Protein AF-A0A915IG94-F1 (afdb_monomer_lite)

InterPro domains:
  IPR007632 Anoctamin [PTHR12308] (3-99)
  IPR049452 Anoctamin, transmembrane domain [PF04547] (61-97)

Structure (mmCIF, N/CA/C/O backbone):
data_AF-A0A915IG94-F1
#
_entry.id   AF-A0A915IG94-F1
#
loop_
_atom_site.group_PDB
_atom_site.id
_atom_site.type_symbol
_atom_site.label_atom_id
_atom_site.label_alt_id
_atom_site.label_comp_id
_atom_site.label_asym_id
_atom_site.label_entity_id
_atom_site.label_seq_id
_atom_site.pdbx_PDB_ins_code
_atom_site.Cartn_x
_atom_site.Cartn_y
_atom_site.Cartn_z
_atom_site.occupancy
_atom_site.B_iso_or_equiv
_atom_site.auth_seq_id
_atom_site.auth_comp_id
_atom_site.auth_asym_id
_atom_site.auth_atom_id
_atom_site.pdbx_PDB_model_num
ATOM 1 N N . MET A 1 1 ? -22.215 29.372 16.439 1.00 58.44 1 MET A N 1
ATOM 2 C CA . MET A 1 1 ? -22.357 28.068 17.123 1.00 58.44 1 MET A CA 1
ATOM 3 C C . MET A 1 1 ? -21.057 27.299 16.957 1.00 58.44 1 MET A C 1
ATOM 5 O O . MET A 1 1 ? -20.611 27.120 15.832 1.00 58.44 1 MET A O 1
ATOM 9 N N . TYR A 1 2 ? -20.399 26.9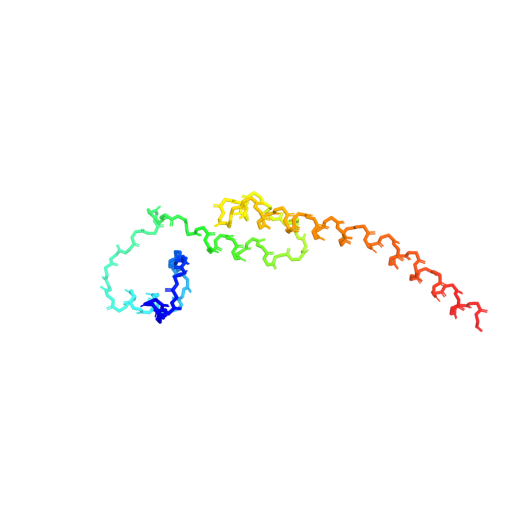64 18.063 1.00 67.19 2 TYR A N 1
ATOM 10 C CA . TYR A 1 2 ? -19.075 26.335 18.101 1.00 67.19 2 TYR A CA 1
ATOM 11 C C . TYR A 1 2 ? -19.182 24.805 18.017 1.00 67.19 2 TYR A C 1
ATOM 13 O O . TYR A 1 2 ? -20.155 24.216 18.483 1.00 67.19 2 TYR A O 1
ATOM 21 N N . LYS A 1 3 ? -18.175 24.162 17.412 1.00 75.75 3 LYS A N 1
ATOM 22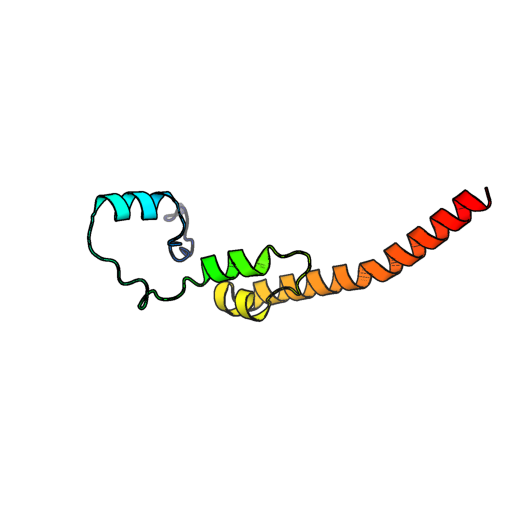 C CA . LYS A 1 3 ? -18.077 22.699 17.303 1.00 75.75 3 LYS A CA 1
ATOM 23 C C . LYS A 1 3 ? -17.955 22.081 18.705 1.00 75.75 3 LYS A C 1
ATOM 25 O O . LYS A 1 3 ? -16.950 22.281 19.376 1.00 75.75 3 LYS A O 1
ATOM 30 N N . VAL A 1 4 ? -18.984 21.342 19.128 1.00 87.88 4 VAL A N 1
ATOM 31 C CA . VAL A 1 4 ? -19.062 20.645 20.431 1.00 87.88 4 VAL A CA 1
ATOM 32 C C . VAL A 1 4 ? -18.107 19.443 20.498 1.00 87.88 4 VAL A C 1
ATOM 34 O O . VAL A 1 4 ? -17.646 19.075 21.573 1.00 87.88 4 VAL A O 1
ATOM 37 N N . TYR A 1 5 ? -17.746 18.872 19.347 1.00 87.25 5 TYR A N 1
ATOM 38 C CA . TYR A 1 5 ? -16.827 17.741 19.246 1.00 87.25 5 TYR A CA 1
ATOM 39 C C . TYR A 1 5 ? -15.533 18.159 18.557 1.00 87.25 5 TYR A C 1
ATOM 41 O O . TYR A 1 5 ? -15.568 18.857 17.541 1.00 87.25 5 TYR A O 1
ATOM 49 N N . LYS A 1 6 ? -14.400 17.715 19.117 1.00 89.00 6 LYS A N 1
ATOM 50 C CA . LYS A 1 6 ? -13.093 17.862 18.472 1.00 89.00 6 LYS A CA 1
ATOM 51 C C . LYS A 1 6 ? -12.918 16.842 17.354 1.00 89.00 6 LYS A C 1
ATOM 53 O O . LYS A 1 6 ? -12.632 17.268 16.250 1.00 89.00 6 LYS A O 1
ATOM 58 N N . ASP A 1 7 ? -13.184 15.559 17.622 1.00 87.88 7 ASP A N 1
ATOM 59 C CA . ASP A 1 7 ? -13.011 14.465 16.661 1.00 87.88 7 ASP A CA 1
ATOM 60 C C . ASP A 1 7 ? -13.911 13.258 16.975 1.00 87.88 7 ASP A C 1
ATOM 62 O O . ASP A 1 7 ? -14.317 13.052 18.122 1.00 87.88 7 ASP A O 1
ATOM 66 N N . ALA A 1 8 ? -14.167 12.430 15.960 1.00 87.62 8 ALA A N 1
ATOM 67 C CA . ALA A 1 8 ? -14.804 11.123 16.085 1.00 87.62 8 ALA A CA 1
ATOM 68 C C . ALA A 1 8 ? -14.144 10.148 15.098 1.00 87.62 8 ALA A C 1
ATOM 70 O O . ALA A 1 8 ? -14.399 10.199 13.897 1.00 87.62 8 ALA A O 1
ATOM 71 N N . PHE A 1 9 ? -13.278 9.270 15.606 1.00 89.25 9 PHE A N 1
ATOM 72 C CA . PHE A 1 9 ? -12.596 8.257 14.801 1.00 89.25 9 PHE A CA 1
ATOM 73 C C . PHE A 1 9 ? -12.975 6.854 15.257 1.00 89.25 9 PHE A C 1
ATOM 75 O O . PHE A 1 9 ? -13.154 6.589 16.447 1.00 89.25 9 PHE A O 1
ATOM 82 N N . ILE A 1 10 ? -13.047 5.941 14.295 1.00 86.19 10 ILE A N 1
ATOM 83 C CA . ILE A 1 10 ? -13.255 4.521 14.557 1.00 86.19 10 ILE A CA 1
ATOM 84 C C . ILE A 1 10 ? -11.943 3.952 15.104 1.00 86.19 10 ILE A C 1
ATOM 86 O O . ILE A 1 10 ? -10.888 4.061 14.477 1.00 86.19 10 ILE A O 1
ATOM 90 N N . LEU A 1 11 ? -11.998 3.354 16.293 1.00 85.62 11 LEU A N 1
ATOM 91 C CA . LEU A 1 11 ? -10.832 2.734 16.912 1.00 85.62 11 LEU A CA 1
ATOM 92 C C . LEU A 1 11 ? -10.603 1.347 16.311 1.00 85.62 11 LEU A C 1
ATOM 94 O O . LEU A 1 11 ? -11.464 0.474 16.379 1.00 85.62 11 LEU A O 1
ATOM 98 N N . HIS A 1 12 ? -9.412 1.128 15.762 1.00 82.56 12 HIS A N 1
ATOM 99 C CA . HIS A 1 12 ? -8.987 -0.204 15.345 1.00 82.56 12 HIS A CA 1
ATOM 100 C C . HIS A 1 12 ? -8.836 -1.151 16.543 1.00 82.56 12 HIS A C 1
ATOM 102 O O . HIS A 1 12 ? -8.468 -0.735 17.645 1.00 82.56 12 HIS A O 1
ATOM 108 N N . GLU A 1 13 ? -9.024 -2.450 16.300 1.00 78.56 13 GLU A N 1
ATOM 109 C CA . GLU A 1 13 ? -8.711 -3.478 17.293 1.00 78.56 13 GLU A CA 1
ATOM 110 C C . GLU A 1 13 ? -7.242 -3.399 17.738 1.00 78.56 13 GLU A C 1
ATOM 112 O O . GLU A 1 13 ? -6.323 -3.165 16.938 1.00 78.56 13 GLU A O 1
ATOM 117 N N . LYS A 1 14 ? -7.019 -3.608 19.040 1.00 68.81 14 LYS A N 1
ATOM 118 C CA . LYS A 1 14 ? -5.676 -3.648 19.630 1.00 68.81 14 LYS A CA 1
ATOM 119 C C . LYS A 1 14 ? -4.911 -4.860 19.092 1.00 68.81 14 LYS A C 1
ATOM 121 O O . LYS A 1 14 ? -5.420 -5.975 19.132 1.00 68.81 14 LYS A O 1
ATOM 126 N N . SER A 1 15 ? -3.672 -4.659 18.643 1.00 63.91 15 SER A N 1
ATOM 127 C CA . SER A 1 15 ? -2.811 -5.750 18.178 1.00 63.91 15 SER A CA 1
ATOM 128 C C . SER A 1 15 ? -2.048 -6.393 19.345 1.00 63.91 15 SER A C 1
ATOM 130 O O . SER A 1 15 ? -1.414 -5.703 20.150 1.00 63.91 15 SER A O 1
ATOM 132 N N . LYS A 1 16 ? -2.059 -7.730 19.449 1.00 59.53 16 LYS A N 1
ATOM 133 C CA . LYS A 1 16 ? -1.334 -8.453 20.517 1.00 59.53 16 LYS A CA 1
ATOM 134 C C . LYS A 1 16 ? 0.196 -8.415 20.362 1.00 59.53 16 LYS A C 1
ATOM 136 O O . LYS A 1 16 ? 0.906 -8.739 21.310 1.00 59.53 16 LYS A O 1
ATOM 141 N N . LEU A 1 17 ? 0.712 -8.008 19.197 1.00 56.78 17 LEU A N 1
ATOM 142 C CA . LEU A 1 17 ? 2.149 -7.986 18.872 1.00 56.78 17 LEU A CA 1
ATOM 143 C C . LEU A 1 17 ? 2.862 -6.690 19.279 1.00 56.78 17 LEU A C 1
ATOM 145 O O . LEU A 1 17 ? 4.079 -6.589 19.120 1.00 56.78 17 LEU A O 1
ATOM 149 N N . CYS A 1 18 ? 2.154 -5.699 19.832 1.00 56.72 18 CYS A N 1
ATOM 150 C CA . CYS A 1 18 ? 2.841 -4.585 20.476 1.00 56.72 18 CYS A CA 1
ATOM 151 C C . CYS A 1 18 ? 3.693 -5.143 21.628 1.00 56.72 18 CYS A C 1
ATOM 153 O O . CYS A 1 18 ? 3.159 -5.653 22.614 1.00 56.72 18 CYS A O 1
ATOM 155 N N . LYS A 1 19 ? 5.026 -5.009 21.520 1.00 56.59 19 LYS A N 1
ATOM 156 C CA . LYS A 1 19 ? 6.026 -5.384 22.548 1.00 56.59 19 LYS A CA 1
ATOM 157 C C . LYS A 1 19 ? 5.618 -4.943 23.963 1.00 56.59 19 LYS A C 1
ATOM 159 O O . LYS A 1 19 ? 5.889 -5.641 24.934 1.00 56.59 19 LYS A O 1
ATOM 164 N N . PHE A 1 20 ? 4.897 -3.827 24.050 1.00 63.00 20 PHE A N 1
ATOM 165 C CA . PHE A 1 20 ? 4.263 -3.293 25.250 1.00 63.00 20 PHE A CA 1
ATOM 166 C C . PHE A 1 20 ? 3.285 -4.269 25.940 1.00 63.00 20 PHE A C 1
ATOM 168 O O . PHE A 1 20 ? 3.425 -4.519 27.134 1.00 63.00 20 PHE A O 1
ATOM 175 N N . PHE A 1 21 ? 2.344 -4.883 25.211 1.00 60.81 21 PHE A N 1
ATOM 176 C CA . PHE A 1 21 ? 1.359 -5.822 25.771 1.00 60.81 21 PHE A CA 1
ATOM 177 C C . PHE A 1 21 ? 1.990 -7.153 26.177 1.00 60.81 21 PHE A C 1
ATOM 179 O O . PHE A 1 21 ? 1.634 -7.709 27.213 1.00 60.81 21 PHE A O 1
ATOM 186 N N . ILE A 1 22 ? 2.957 -7.645 25.398 1.00 62.47 22 ILE A N 1
ATOM 187 C CA . ILE A 1 22 ? 3.722 -8.848 25.749 1.00 62.47 22 ILE A CA 1
ATOM 188 C C . ILE A 1 22 ? 4.504 -8.612 27.045 1.00 62.47 22 ILE A C 1
ATOM 190 O O . ILE A 1 22 ? 4.450 -9.453 27.938 1.00 62.47 22 ILE A O 1
ATOM 194 N N . ASN A 1 23 ? 5.168 -7.460 27.196 1.00 63.88 23 ASN A N 1
ATOM 195 C CA . ASN A 1 23 ? 5.881 -7.117 28.429 1.00 63.88 23 ASN A CA 1
ATOM 196 C C . ASN A 1 23 ? 4.939 -6.943 29.629 1.00 63.88 23 ASN A C 1
ATOM 198 O O . ASN A 1 23 ? 5.258 -7.418 30.717 1.00 63.88 23 ASN A O 1
ATOM 202 N N . LEU A 1 24 ? 3.765 -6.334 29.440 1.00 69.19 24 LEU A N 1
ATOM 203 C CA . LEU A 1 24 ? 2.738 -6.228 30.484 1.00 69.19 24 LEU A CA 1
ATOM 204 C C . LEU A 1 24 ? 2.185 -7.595 30.905 1.00 69.19 24 LEU A C 1
ATOM 206 O O . LEU A 1 24 ? 2.020 -7.857 32.091 1.00 69.19 24 LEU A O 1
ATOM 210 N N . LYS A 1 25 ? 1.956 -8.494 29.947 1.00 63.66 25 LYS A N 1
ATOM 211 C CA . LYS A 1 25 ? 1.426 -9.839 30.199 1.00 63.66 25 LYS A CA 1
ATOM 212 C C . LYS A 1 25 ? 2.464 -10.785 30.802 1.00 63.66 25 LYS A C 1
ATOM 214 O O . LYS A 1 25 ? 2.156 -11.599 31.666 1.00 63.66 25 LYS A O 1
ATOM 219 N N . LYS A 1 26 ? 3.728 -10.644 30.396 1.00 62.91 26 LYS A N 1
ATOM 220 C CA . LYS A 1 26 ? 4.867 -11.341 31.010 1.00 62.91 26 LYS A CA 1
ATOM 221 C C . LYS A 1 26 ? 5.042 -10.927 32.475 1.00 62.91 26 LYS A C 1
ATOM 223 O O . LYS A 1 26 ? 5.469 -11.742 33.287 1.00 62.91 26 LYS A O 1
ATOM 228 N N . LYS A 1 27 ? 4.652 -9.693 32.812 1.00 62.72 27 LYS A N 1
ATOM 229 C CA . LYS A 1 27 ? 4.606 -9.175 34.183 1.00 62.72 27 LYS A CA 1
ATOM 230 C C . LYS A 1 27 ? 3.436 -9.745 35.005 1.00 62.72 27 LYS A C 1
ATOM 232 O O . LYS A 1 27 ? 3.571 -9.821 36.219 1.00 62.72 27 LYS A O 1
ATOM 237 N N . SER A 1 28 ? 2.334 -10.178 34.378 1.00 63.41 28 SER A N 1
ATOM 238 C CA . SER A 1 28 ? 1.122 -10.659 35.069 1.00 63.41 28 SER A CA 1
ATOM 239 C C . SER A 1 28 ? 1.010 -12.183 35.257 1.00 63.41 28 SER A C 1
ATOM 241 O O . SER A 1 28 ? 0.096 -12.626 35.937 1.00 63.41 28 SER A O 1
ATOM 243 N N . LYS A 1 29 ? 1.932 -12.991 34.711 1.00 55.84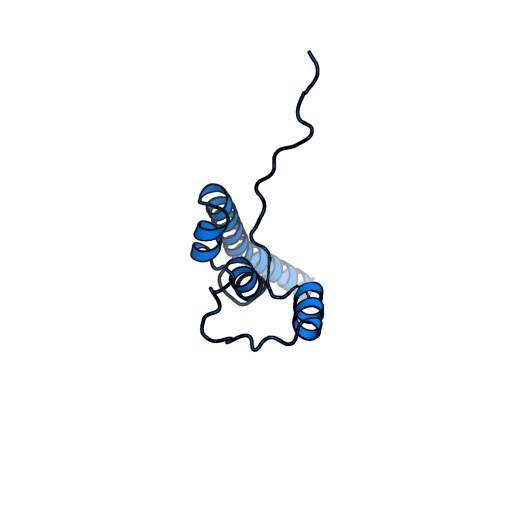 29 LYS A N 1
ATOM 244 C CA . LYS A 1 29 ? 2.163 -14.425 35.031 1.00 55.84 29 LYS A CA 1
ATOM 245 C C . LYS A 1 29 ? 0.925 -15.353 35.127 1.00 55.84 29 LYS A C 1
ATOM 247 O O . LYS A 1 29 ? 0.980 -16.361 35.823 1.00 55.84 29 LYS A O 1
ATOM 252 N N . GLU A 1 30 ? -0.144 -15.087 34.383 1.00 60.41 30 GLU A N 1
ATOM 253 C CA . GLU A 1 30 ? -1.275 -16.012 34.217 1.00 60.41 30 GLU A CA 1
ATOM 254 C C . GLU A 1 30 ? -1.094 -16.824 32.921 1.00 60.41 30 GLU A C 1
ATOM 256 O O . GLU A 1 30 ? -0.753 -16.263 31.873 1.00 60.41 30 GLU A O 1
ATOM 261 N N . LYS A 1 31 ? -1.249 -18.157 32.990 1.00 48.72 31 LYS A N 1
ATOM 262 C CA . LYS A 1 31 ? -1.039 -19.096 31.871 1.00 48.72 31 LYS A CA 1
ATOM 263 C C . LYS A 1 31 ? -1.977 -18.755 30.711 1.00 48.72 31 LYS A C 1
ATOM 265 O O . LYS A 1 31 ? -3.141 -19.133 30.704 1.00 48.72 31 LYS A O 1
ATOM 270 N N . PHE A 1 32 ? -1.458 -18.046 29.718 1.00 59.00 32 PHE A N 1
ATOM 271 C CA . PHE A 1 32 ? -2.206 -17.741 28.512 1.00 59.00 32 PHE A CA 1
ATOM 272 C C . PHE A 1 32 ? -2.180 -18.939 27.570 1.00 59.00 32 PHE A C 1
ATOM 274 O O . PHE A 1 32 ? -1.159 -19.221 26.944 1.00 59.00 32 PHE A O 1
ATOM 281 N N . ASP A 1 33 ? -3.309 -19.629 27.482 1.00 51.97 33 ASP A N 1
ATOM 282 C CA . ASP A 1 33 ? -3.550 -20.661 26.487 1.00 51.97 33 ASP A CA 1
ATOM 283 C C . ASP A 1 33 ? -3.548 -20.029 25.084 1.00 51.97 33 ASP A C 1
ATOM 285 O O . ASP A 1 33 ? -4.473 -19.321 24.680 1.00 51.97 33 ASP A O 1
ATOM 289 N N . ALA A 1 34 ? -2.448 -20.231 24.357 1.00 54.03 34 ALA A N 1
ATOM 290 C CA . ALA A 1 34 ? -2.241 -19.685 23.021 1.00 54.03 34 ALA A CA 1
ATOM 291 C C . ALA A 1 34 ? -3.171 -20.316 21.965 1.00 54.03 34 ALA A C 1
ATOM 293 O O . ALA A 1 34 ? -3.219 -19.819 20.839 1.00 54.03 34 ALA A O 1
ATOM 294 N N . SER A 1 35 ? -3.906 -21.379 22.311 1.00 55.97 35 SER A N 1
ATOM 295 C CA . SER A 1 35 ? -4.773 -22.105 21.379 1.00 55.97 35 SER A CA 1
ATOM 296 C C . SER A 1 35 ? -6.130 -21.426 21.137 1.00 55.97 35 SER A C 1
ATOM 298 O O . SER A 1 35 ? -6.654 -21.500 20.030 1.00 55.97 35 SER A O 1
ATOM 300 N N . ASN A 1 36 ? -6.655 -20.670 22.111 1.00 51.03 36 ASN A N 1
ATOM 301 C CA . ASN A 1 36 ? -7.949 -19.968 22.027 1.00 51.03 36 ASN A CA 1
ATOM 302 C C . ASN A 1 36 ? -7.829 -18.491 21.599 1.00 51.03 36 ASN A C 1
ATOM 304 O O . ASN A 1 36 ? -8.745 -17.677 21.762 1.00 51.03 36 ASN A O 1
ATOM 308 N N . VAL A 1 37 ? -6.673 -18.099 21.063 1.00 60.47 37 VAL A N 1
ATOM 309 C CA . VAL A 1 37 ? -6.417 -16.720 20.649 1.00 60.47 37 VAL A CA 1
ATOM 310 C C . VAL A 1 37 ? -7.198 -16.434 19.375 1.00 60.47 37 VAL A C 1
ATOM 312 O O . VAL A 1 37 ? -6.780 -16.825 18.291 1.00 60.47 37 VAL A O 1
ATOM 315 N N . LYS A 1 38 ? -8.303 -15.688 19.506 1.00 58.47 38 LYS A N 1
ATOM 316 C CA . LYS A 1 38 ? -8.985 -15.023 18.383 1.00 58.47 38 LYS A CA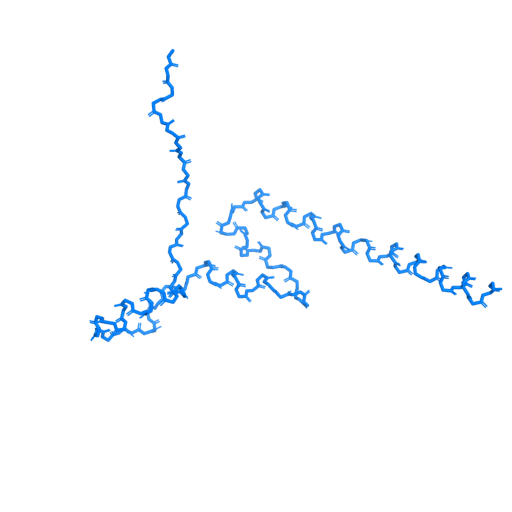 1
ATOM 317 C C . LYS A 1 38 ? -7.911 -14.393 17.484 1.00 58.47 38 LYS A C 1
ATOM 319 O O . LYS A 1 38 ? -7.151 -13.552 17.973 1.00 58.47 38 LYS A O 1
ATOM 324 N N . VAL A 1 39 ? -7.776 -14.881 16.251 1.00 69.19 39 VAL A N 1
ATOM 325 C CA . VAL A 1 39 ? -6.728 -14.450 15.313 1.00 69.19 39 VAL A CA 1
ATOM 326 C C . VAL A 1 39 ? -6.907 -12.955 15.065 1.00 69.19 39 VAL A C 1
ATOM 328 O O . VAL A 1 39 ? -7.971 -12.539 14.620 1.00 69.19 39 VAL A O 1
ATOM 331 N N . ASP A 1 40 ? -5.899 -12.146 15.407 1.00 80.38 40 ASP A N 1
ATOM 332 C CA . ASP A 1 40 ? -5.980 -10.689 15.280 1.00 80.38 40 ASP A CA 1
ATOM 333 C C . ASP A 1 40 ? -5.968 -10.312 13.784 1.00 80.38 40 ASP A C 1
ATOM 335 O O . ASP A 1 40 ? -4.916 -10.438 13.141 1.00 80.38 40 ASP A O 1
ATOM 339 N N . PRO A 1 41 ? -7.070 -9.794 13.210 1.00 82.69 41 PRO A N 1
ATOM 340 C CA . PRO A 1 41 ? -7.154 -9.524 11.773 1.00 82.69 41 PRO A CA 1
ATOM 341 C C . PRO A 1 41 ? -6.119 -8.486 11.316 1.00 82.69 41 PRO A C 1
ATOM 343 O O . PRO A 1 41 ? -5.590 -8.577 10.210 1.00 82.69 41 PRO A O 1
ATOM 346 N N . ARG A 1 42 ? -5.753 -7.543 12.197 1.00 84.06 42 ARG A N 1
ATOM 347 C CA . ARG A 1 42 ? -4.717 -6.531 11.938 1.00 84.06 42 ARG A CA 1
ATOM 348 C C . ARG A 1 42 ? -3.319 -7.135 11.774 1.00 84.06 42 ARG A C 1
ATOM 350 O O . ARG A 1 42 ? -2.597 -6.745 10.861 1.00 84.06 42 ARG A O 1
ATOM 357 N N . LEU A 1 43 ? -2.933 -8.077 12.641 1.00 81.81 43 LEU A N 1
ATOM 358 C CA . LEU A 1 43 ? -1.618 -8.733 12.563 1.00 81.81 43 LEU A CA 1
ATOM 359 C C . LEU A 1 43 ? -1.525 -9.647 11.348 1.00 81.81 43 LEU A C 1
ATOM 361 O O . LEU A 1 43 ? -0.490 -9.718 10.684 1.00 81.81 43 LEU A O 1
ATOM 365 N N . ASP A 1 44 ? -2.621 -10.333 11.049 1.00 85.38 44 ASP A N 1
ATOM 366 C CA . ASP A 1 44 ? -2.728 -11.167 9.862 1.00 85.38 44 ASP A CA 1
ATOM 367 C C . ASP A 1 44 ? -2.594 -10.351 8.580 1.00 85.38 44 ASP A C 1
ATOM 369 O O . ASP A 1 44 ? -1.933 -10.786 7.628 1.00 85.38 44 ASP A O 1
ATOM 373 N N . LEU A 1 45 ? -3.189 -9.159 8.560 1.00 87.94 45 LEU A N 1
ATOM 374 C CA . LEU A 1 45 ? -3.067 -8.231 7.451 1.00 87.94 45 LEU A CA 1
ATOM 375 C C . LEU A 1 45 ? -1.628 -7.711 7.317 1.00 87.94 45 LEU A C 1
ATOM 377 O O . LEU A 1 45 ? -1.058 -7.806 6.233 1.00 87.94 45 LEU A O 1
ATOM 381 N N . GLU A 1 46 ? -0.999 -7.275 8.410 1.00 85.19 46 GLU A N 1
ATOM 382 C CA . GLU A 1 46 ? 0.394 -6.797 8.425 1.00 85.19 46 GLU A CA 1
ATOM 383 C C . GLU A 1 46 ? 1.381 -7.850 7.889 1.00 85.19 46 GLU A C 1
ATOM 385 O O . GLU A 1 46 ? 2.238 -7.552 7.052 1.00 85.19 46 GLU A O 1
ATOM 390 N N . ARG A 1 47 ? 1.225 -9.110 8.313 1.00 84.31 47 ARG A N 1
ATOM 391 C CA . ARG A 1 47 ? 2.075 -10.230 7.874 1.00 84.31 47 ARG A CA 1
ATOM 392 C C . ARG A 1 47 ? 1.896 -10.601 6.404 1.00 84.31 47 ARG A C 1
ATOM 394 O O . ARG A 1 47 ? 2.808 -11.179 5.806 1.00 84.31 47 ARG A O 1
ATOM 401 N N . THR A 1 48 ? 0.712 -10.364 5.839 1.00 87.31 48 THR A N 1
ATOM 402 C CA . THR A 1 48 ? 0.392 -10.780 4.465 1.00 87.31 48 THR A CA 1
ATOM 403 C C . THR A 1 48 ? 0.534 -9.666 3.440 1.00 87.31 48 THR A C 1
ATOM 405 O O . THR A 1 48 ? 0.900 -9.975 2.309 1.00 87.31 48 THR A O 1
ATOM 408 N N . TRP A 1 49 ? 0.303 -8.408 3.817 1.00 85.69 49 TRP A N 1
ATOM 409 C CA . TRP A 1 49 ? 0.358 -7.267 2.902 1.00 85.69 49 TRP A CA 1
ATOM 410 C C . TRP A 1 49 ? 1.798 -6.857 2.558 1.00 85.69 49 TRP A C 1
ATOM 412 O O . TRP A 1 49 ? 2.100 -6.664 1.389 1.00 85.69 49 TRP A O 1
ATOM 422 N N . ASN A 1 50 ? 2.728 -6.826 3.519 1.00 80.75 50 ASN A N 1
ATOM 423 C CA . ASN A 1 50 ? 4.112 -6.347 3.308 1.00 80.75 50 ASN A CA 1
ATOM 424 C C . ASN A 1 50 ? 5.007 -7.243 2.416 1.00 80.75 50 ASN A C 1
ATOM 426 O O . ASN A 1 50 ? 6.228 -7.098 2.400 1.00 80.75 50 ASN A O 1
ATOM 430 N N . LYS A 1 51 ? 4.438 -8.203 1.684 1.00 83.75 51 LYS A N 1
ATOM 431 C CA . LYS A 1 51 ? 5.191 -9.112 0.815 1.00 83.75 51 LYS A CA 1
ATOM 432 C C . LYS A 1 51 ? 5.142 -8.622 -0.630 1.00 83.75 51 LYS A C 1
ATOM 434 O O . LYS A 1 51 ? 4.186 -8.911 -1.336 1.00 83.75 51 LYS A O 1
ATOM 439 N N . PHE A 1 52 ? 6.212 -7.964 -1.076 1.00 76.38 52 PHE A N 1
ATOM 440 C CA . PHE A 1 52 ? 6.350 -7.438 -2.444 1.00 76.38 52 PHE A CA 1
ATOM 441 C C . PHE A 1 52 ? 6.224 -8.504 -3.543 1.00 76.38 52 PHE A C 1
ATOM 443 O O . PHE A 1 52 ? 5.642 -8.246 -4.587 1.00 76.38 52 PHE A O 1
ATOM 45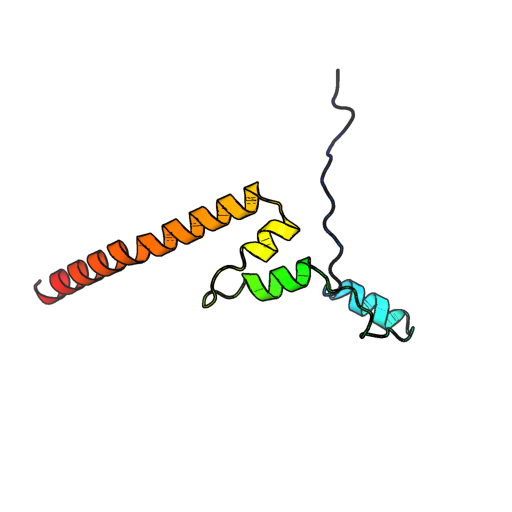0 N N . PHE A 1 53 ? 6.721 -9.720 -3.299 1.00 77.88 53 PHE A N 1
ATOM 451 C CA . PHE A 1 53 ? 6.670 -10.824 -4.267 1.00 77.88 53 PHE A CA 1
ATOM 452 C C . PHE A 1 53 ? 5.356 -11.620 -4.240 1.00 77.88 53 PHE A C 1
ATOM 454 O O . PHE A 1 53 ? 5.272 -12.694 -4.834 1.00 77.88 53 PHE A O 1
ATOM 461 N N . LYS A 1 54 ? 4.336 -11.157 -3.511 1.00 85.12 54 LYS A N 1
ATOM 462 C CA . LYS A 1 54 ? 3.048 -11.846 -3.408 1.00 85.12 54 LYS A CA 1
ATOM 463 C C . LYS A 1 54 ? 1.935 -10.955 -3.941 1.00 85.12 54 LYS A C 1
ATOM 465 O O . LYS A 1 54 ? 1.947 -9.749 -3.732 1.00 85.12 54 LYS A O 1
ATOM 470 N N . PHE A 1 55 ? 0.935 -11.573 -4.569 1.00 85.19 55 PHE A N 1
ATOM 471 C CA . PHE A 1 55 ? -0.303 -10.878 -4.904 1.00 85.19 55 PHE A CA 1
ATOM 472 C C . PHE A 1 55 ? -0.930 -10.252 -3.657 1.00 85.19 55 PHE A C 1
ATOM 474 O O . PHE A 1 55 ? -0.970 -10.864 -2.581 1.00 85.19 55 PHE A O 1
ATOM 481 N N . GLN A 1 56 ? -1.433 -9.030 -3.822 1.00 89.88 56 GLN A N 1
ATOM 482 C CA . GLN A 1 56 ? -2.061 -8.282 -2.747 1.00 89.88 56 GLN A CA 1
ATOM 483 C C . GLN A 1 56 ? -3.302 -9.041 -2.229 1.00 89.88 56 GLN A C 1
ATOM 485 O O . GLN A 1 56 ? -4.144 -9.466 -3.023 1.00 89.88 56 GLN A O 1
ATOM 490 N N . PRO A 1 57 ? -3.458 -9.242 -0.906 1.00 92.56 57 PRO A N 1
ATOM 491 C CA . PRO A 1 57 ? -4.588 -9.983 -0.350 1.00 92.56 57 PRO A CA 1
ATOM 492 C C . PRO A 1 57 ? -5.855 -9.109 -0.271 1.00 92.56 57 PRO A C 1
ATOM 494 O O . PRO A 1 57 ? -6.279 -8.716 0.817 1.00 92.56 57 PRO A O 1
ATOM 497 N N . LEU A 1 58 ? -6.486 -8.824 -1.418 1.00 92.44 58 LEU A N 1
ATOM 498 C CA . LEU A 1 58 ? -7.657 -7.933 -1.524 1.00 92.44 58 LEU A CA 1
ATOM 499 C C . LEU A 1 58 ? -8.818 -8.351 -0.612 1.00 92.44 58 LEU A C 1
ATOM 501 O O . LEU A 1 58 ? -9.428 -7.506 0.035 1.00 92.44 58 LEU A O 1
ATOM 505 N N . TRP A 1 59 ? -9.098 -9.653 -0.507 1.00 92.25 59 TRP A N 1
ATOM 506 C CA . TRP A 1 59 ? -10.192 -10.157 0.330 1.00 92.25 59 TRP A CA 1
ATOM 507 C C . TRP A 1 59 ? -10.003 -9.816 1.817 1.00 92.25 59 TRP A C 1
ATOM 509 O O . TRP A 1 59 ? -10.960 -9.457 2.498 1.00 92.25 59 TRP A O 1
ATOM 519 N N . LYS A 1 60 ? -8.757 -9.852 2.316 1.00 92.00 60 LYS A N 1
ATOM 520 C CA . LYS A 1 60 ? -8.443 -9.474 3.704 1.00 92.00 60 LYS A CA 1
ATOM 521 C C . LYS A 1 60 ? -8.559 -7.967 3.928 1.00 92.00 60 LYS A C 1
ATOM 523 O O . LYS A 1 60 ? -9.053 -7.551 4.969 1.00 92.00 60 LYS A O 1
ATOM 528 N N . ILE A 1 61 ? -8.126 -7.166 2.952 1.00 93.00 61 ILE A N 1
ATOM 529 C CA . ILE A 1 61 ? -8.245 -5.701 2.994 1.00 93.00 61 ILE A CA 1
ATOM 530 C C . ILE A 1 61 ? -9.723 -5.311 3.022 1.00 93.00 61 ILE A C 1
ATOM 532 O O . ILE A 1 61 ? -10.123 -4.533 3.883 1.00 93.00 61 ILE A O 1
ATOM 536 N N . ARG A 1 62 ? -10.543 -5.923 2.159 1.00 94.38 62 ARG A N 1
ATOM 537 C CA . ARG A 1 62 ? -11.993 -5.703 2.102 1.00 94.38 62 ARG A CA 1
ATOM 538 C C . ARG A 1 62 ? -12.677 -5.994 3.431 1.00 94.38 62 ARG A C 1
ATOM 540 O O . ARG A 1 62 ? -13.446 -5.172 3.908 1.00 94.38 62 ARG A O 1
ATOM 547 N N . ASN A 1 63 ? -12.366 -7.131 4.051 1.00 92.50 63 ASN A N 1
ATOM 548 C CA . ASN A 1 63 ? -12.996 -7.515 5.314 1.00 92.50 63 ASN A CA 1
ATOM 549 C C . ASN A 1 63 ? -12.560 -6.637 6.505 1.00 92.50 63 ASN A C 1
ATOM 551 O O . ASN A 1 63 ? -13.266 -6.608 7.507 1.00 92.50 63 ASN A O 1
ATOM 555 N N . TYR A 1 64 ? -11.409 -5.952 6.429 1.00 91.88 64 TYR A N 1
ATOM 556 C CA . TYR A 1 64 ? -10.889 -5.117 7.523 1.00 91.88 64 TYR A CA 1
ATOM 557 C C . TYR A 1 64 ? -11.190 -3.621 7.357 1.00 91.88 64 TYR A C 1
ATOM 559 O O . TYR A 1 64 ? -11.501 -2.947 8.335 1.00 91.88 64 TYR A O 1
ATOM 567 N N . PHE A 1 65 ? -11.077 -3.098 6.135 1.00 92.50 65 PHE A N 1
ATOM 568 C CA . PHE A 1 65 ? -11.238 -1.676 5.822 1.00 92.50 65 PHE A CA 1
ATOM 569 C C . PHE A 1 65 ? -12.567 -1.346 5.130 1.00 92.50 65 PHE A C 1
ATOM 571 O O . PHE A 1 65 ? -12.959 -0.186 5.114 1.00 92.50 65 PHE A O 1
ATOM 578 N N . GLY A 1 66 ? -13.271 -2.337 4.581 1.00 94.50 66 GLY A N 1
ATOM 579 C CA . GLY A 1 66 ? -14.470 -2.133 3.768 1.00 94.50 66 GLY A CA 1
ATOM 580 C C . GLY A 1 66 ? -14.189 -2.159 2.264 1.00 94.50 66 GLY A C 1
ATOM 581 O O . GLY A 1 66 ? -13.052 -2.319 1.809 1.00 94.50 66 GLY A O 1
ATOM 582 N N . GLU A 1 67 ? -15.254 -2.039 1.474 1.00 95.94 67 GLU A N 1
ATOM 583 C CA . GLU A 1 67 ? -15.209 -2.231 0.019 1.00 95.94 67 GLU A CA 1
ATOM 584 C C . GLU A 1 67 ? -14.573 -1.055 -0.727 1.00 95.94 67 GLU A C 1
ATOM 586 O O . GLU A 1 67 ? -13.786 -1.284 -1.644 1.00 95.94 67 GLU A O 1
ATOM 591 N N . GLU A 1 68 ? -14.823 0.185 -0.296 1.00 95.56 68 GLU A N 1
ATOM 592 C CA . GLU A 1 68 ? -14.299 1.392 -0.955 1.00 95.56 68 GLU A CA 1
ATOM 593 C C . GLU A 1 68 ? -12.764 1.417 -0.975 1.00 95.56 68 GLU A C 1
ATOM 595 O O . GLU A 1 68 ? -12.130 1.590 -2.019 1.00 95.56 68 GLU A O 1
ATOM 600 N N . ILE A 1 69 ? -12.149 1.166 0.183 1.00 95.12 69 ILE A N 1
ATOM 601 C CA . ILE A 1 69 ? -10.691 1.149 0.335 1.00 95.12 69 ILE A CA 1
ATOM 602 C C . ILE A 1 69 ? -10.092 -0.049 -0.410 1.00 95.12 69 ILE A C 1
ATOM 604 O O . ILE A 1 69 ? -9.055 0.077 -1.063 1.00 95.12 69 ILE A O 1
ATOM 608 N N . ALA A 1 70 ? -10.749 -1.211 -0.366 1.00 95.25 70 ALA A N 1
ATOM 609 C CA . ALA A 1 70 ? -10.288 -2.384 -1.100 1.00 95.25 70 ALA A CA 1
ATOM 610 C C . ALA A 1 70 ? -10.316 -2.171 -2.619 1.00 95.25 70 ALA A C 1
ATOM 612 O O . ALA A 1 70 ? -9.379 -2.588 -3.303 1.00 95.25 70 ALA A O 1
ATOM 613 N N . PHE A 1 71 ? -11.341 -1.494 -3.141 1.00 95.88 71 PHE A N 1
ATOM 614 C CA . PHE A 1 71 ? -11.435 -1.164 -4.560 1.00 95.88 71 PHE A CA 1
ATOM 615 C C . PHE A 1 71 ? -10.343 -0.183 -4.992 1.00 95.88 71 PHE A C 1
ATOM 617 O O . PHE A 1 71 ? -9.712 -0.390 -6.030 1.00 95.88 71 PHE A O 1
ATOM 624 N N . HIS A 1 72 ? -10.047 0.829 -4.168 1.00 95.56 72 HIS A N 1
ATOM 625 C CA . HIS A 1 72 ? -8.933 1.740 -4.430 1.00 95.56 72 HIS A CA 1
ATOM 626 C C . HIS A 1 72 ? -7.619 0.971 -4.620 1.00 95.56 72 HIS A C 1
ATOM 628 O O . HIS A 1 72 ? -6.940 1.134 -5.633 1.00 95.56 72 HIS A O 1
ATOM 634 N N . PHE A 1 73 ? -7.290 0.072 -3.691 1.00 93.88 73 PHE A N 1
ATOM 635 C CA . PHE A 1 73 ? -6.080 -0.742 -3.794 1.00 93.88 73 PHE A CA 1
ATOM 636 C C . PHE A 1 73 ? -6.092 -1.714 -4.980 1.00 93.88 73 PHE A C 1
ATOM 638 O O . PHE A 1 73 ? -5.056 -1.895 -5.618 1.00 93.88 73 PHE A O 1
ATOM 645 N N . ALA A 1 74 ? -7.245 -2.303 -5.305 1.00 94.69 74 ALA A N 1
ATOM 646 C CA . ALA A 1 74 ? -7.394 -3.162 -6.477 1.00 94.69 74 ALA A CA 1
ATOM 647 C C . ALA A 1 74 ? -7.047 -2.416 -7.774 1.00 94.69 74 ALA A C 1
ATOM 649 O O . ALA A 1 74 ? -6.282 -2.918 -8.599 1.00 94.69 74 ALA A O 1
ATOM 650 N N . TRP A 1 75 ? -7.562 -1.194 -7.916 1.00 95.75 75 TRP A N 1
ATOM 651 C CA . TRP A 1 75 ? -7.281 -0.335 -9.060 1.00 95.75 75 TRP A CA 1
ATOM 652 C C . TRP A 1 75 ? -5.802 0.060 -9.135 1.00 95.75 75 TRP A C 1
ATOM 654 O O . TRP A 1 75 ? -5.187 -0.050 -10.194 1.00 95.75 75 TRP A O 1
ATOM 664 N N . GLN A 1 76 ? -5.195 0.445 -8.008 1.00 94.12 76 GLN A N 1
ATOM 665 C CA . GLN A 1 76 ? -3.764 0.773 -7.972 1.00 94.12 76 GLN A CA 1
ATOM 666 C C . GLN A 1 76 ? -2.884 -0.418 -8.380 1.00 94.12 76 GLN A C 1
ATOM 668 O O . GLN A 1 76 ? -1.971 -0.261 -9.190 1.00 94.12 76 GLN A O 1
ATOM 673 N N . GLY A 1 77 ? -3.173 -1.622 -7.873 1.00 92.94 77 GLY A N 1
ATOM 674 C CA . GLY A 1 77 ? -2.436 -2.830 -8.254 1.00 92.94 77 GLY A CA 1
ATOM 675 C C . GLY A 1 77 ? -2.560 -3.152 -9.747 1.00 92.94 77 GLY A C 1
ATOM 676 O O . GLY A 1 77 ? -1.579 -3.544 -10.387 1.00 92.94 77 GLY A O 1
ATOM 677 N N . TYR A 1 78 ? -3.743 -2.932 -10.322 1.00 93.56 78 TYR A N 1
ATOM 678 C CA . TYR A 1 78 ? -3.980 -3.100 -11.754 1.00 93.56 78 TYR A CA 1
ATOM 679 C C . TYR A 1 78 ? -3.142 -2.127 -12.594 1.00 93.56 78 TYR A C 1
ATOM 681 O O . TYR A 1 78 ? -2.448 -2.558 -13.515 1.00 93.56 78 TYR A O 1
ATOM 689 N N . LEU A 1 79 ? -3.119 -0.842 -12.229 1.00 94.25 79 LEU A N 1
ATOM 690 C CA . LEU A 1 79 ? -2.325 0.170 -12.930 1.00 94.25 79 LEU A CA 1
ATOM 691 C C . LEU A 1 79 ? -0.825 -0.152 -12.919 1.00 94.25 79 LEU A C 1
ATOM 693 O O . LEU A 1 79 ? -0.183 -0.115 -13.966 1.00 94.25 79 LEU A O 1
ATOM 697 N N . ILE A 1 80 ? -0.270 -0.529 -11.763 1.00 92.88 80 ILE A N 1
ATOM 698 C CA . ILE A 1 80 ? 1.150 -0.902 -11.647 1.00 92.88 80 I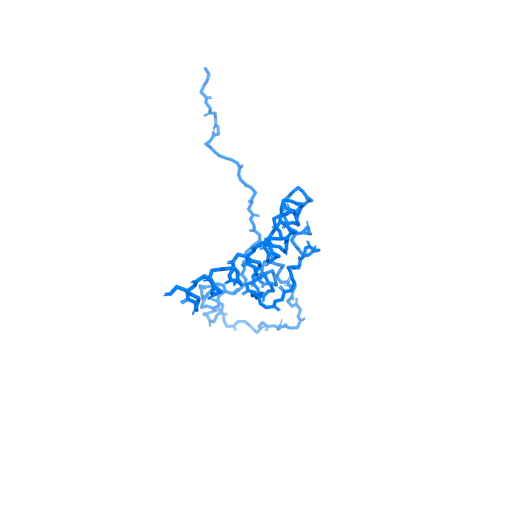LE A CA 1
ATOM 699 C C . ILE A 1 80 ? 1.464 -2.132 -12.510 1.00 92.88 80 ILE A C 1
ATOM 701 O O . ILE A 1 80 ? 2.501 -2.174 -13.172 1.00 92.88 80 ILE A O 1
ATOM 705 N N . SER A 1 81 ? 0.551 -3.107 -12.560 1.00 92.38 81 SER A N 1
ATOM 706 C CA . SER A 1 81 ? 0.712 -4.287 -13.420 1.00 92.38 81 SER A CA 1
ATOM 707 C C . SER A 1 81 ? 0.772 -3.901 -14.901 1.00 92.38 81 SER A C 1
ATOM 709 O O . SER A 1 81 ? 1.576 -4.446 -15.654 1.00 92.38 81 SER A O 1
ATOM 711 N N . MET A 1 82 ? -0.028 -2.916 -15.319 1.00 94.69 82 MET A N 1
ATOM 712 C CA . MET A 1 82 ? -0.007 -2.403 -16.689 1.00 94.69 82 MET A CA 1
ATOM 713 C C . MET A 1 82 ? 1.246 -1.586 -17.003 1.00 94.69 82 MET A C 1
ATOM 715 O O . MET A 1 82 ? 1.716 -1.635 -18.135 1.00 94.69 82 MET A O 1
ATOM 719 N N . MET A 1 83 ? 1.818 -0.877 -16.025 1.00 93.94 83 MET A N 1
ATOM 720 C CA . MET A 1 83 ? 3.043 -0.085 -16.205 1.00 93.94 83 MET A CA 1
ATOM 721 C C . MET A 1 83 ? 4.290 -0.933 -16.474 1.00 93.94 83 MET A C 1
ATOM 723 O O . MET A 1 83 ? 5.258 -0.424 -17.041 1.00 93.94 83 MET A O 1
ATOM 727 N N . TRP A 1 84 ? 4.275 -2.224 -16.137 1.00 94.50 84 TRP A N 1
ATOM 728 C CA . TRP A 1 84 ? 5.394 -3.116 -16.444 1.00 94.50 84 TRP A CA 1
ATOM 729 C C . TRP A 1 84 ? 5.661 -3.220 -17.956 1.00 94.50 84 TRP A C 1
ATOM 731 O O . TRP A 1 84 ? 6.815 -3.255 -18.380 1.00 94.50 84 TRP A O 1
ATOM 741 N N . PHE A 1 85 ? 4.610 -3.189 -18.783 1.00 94.50 85 PHE A N 1
ATOM 742 C CA . PHE A 1 85 ? 4.726 -3.238 -20.245 1.00 94.50 85 PHE A CA 1
ATOM 743 C C . PHE A 1 85 ? 5.458 -2.025 -20.850 1.00 94.50 85 PHE A C 1
ATOM 745 O O . PHE A 1 85 ? 6.474 -2.232 -21.518 1.00 94.50 85 PHE A O 1
ATOM 752 N N . PRO A 1 86 ? 5.021 -0.765 -20.634 1.00 96.12 86 PRO A N 1
ATOM 753 C CA . PRO A 1 86 ? 5.730 0.399 -21.152 1.00 96.12 86 PRO A CA 1
ATOM 754 C C . PRO A 1 86 ? 7.115 0.562 -20.522 1.00 96.12 86 PRO A C 1
ATOM 756 O O . PRO A 1 86 ? 8.030 1.001 -21.213 1.00 96.12 86 PRO A O 1
ATOM 759 N N . ALA A 1 87 ? 7.307 0.171 -19.256 1.00 96.62 87 ALA A N 1
ATOM 760 C CA . ALA A 1 87 ? 8.627 0.188 -18.629 1.00 96.62 87 ALA A CA 1
ATOM 761 C C . ALA A 1 87 ? 9.609 -0.752 -19.344 1.00 96.62 87 ALA A C 1
ATOM 763 O O . ALA A 1 87 ? 10.739 -0.358 -19.630 1.00 96.62 87 ALA A O 1
ATOM 764 N N . LEU A 1 88 ? 9.171 -1.969 -19.688 1.00 97.00 88 LEU A N 1
ATOM 765 C CA . LEU A 1 88 ? 9.995 -2.931 -20.416 1.00 97.00 88 LEU A CA 1
ATOM 766 C C . LEU A 1 88 ? 10.321 -2.440 -21.834 1.00 97.00 88 LEU A C 1
ATOM 768 O O . LEU A 1 88 ? 11.481 -2.472 -22.236 1.00 97.00 88 LEU A O 1
ATOM 772 N N . LEU A 1 89 ? 9.323 -1.943 -22.572 1.00 97.19 89 LEU A N 1
ATOM 773 C CA . LEU A 1 89 ? 9.527 -1.398 -23.920 1.00 97.19 89 LEU A CA 1
ATOM 774 C C . LEU A 1 89 ? 10.465 -0.183 -23.914 1.00 97.19 89 LEU A C 1
ATOM 776 O O . LEU A 1 89 ? 11.364 -0.093 -24.751 1.00 97.19 89 LEU A O 1
ATOM 780 N N . GLY A 1 90 ? 10.291 0.722 -22.948 1.00 96.94 90 GLY A N 1
ATOM 781 C CA . GLY A 1 90 ? 11.156 1.885 -22.768 1.00 96.94 90 GLY A CA 1
ATOM 782 C C . GLY A 1 90 ? 12.595 1.492 -22.437 1.00 96.94 90 GLY A C 1
ATOM 783 O O . GLY A 1 90 ? 13.524 2.018 -23.047 1.00 96.94 90 GLY A O 1
ATOM 784 N N . LEU A 1 91 ? 12.789 0.521 -21.538 1.00 97.25 91 LEU A N 1
ATOM 785 C CA . LEU A 1 91 ? 14.118 0.015 -21.189 1.00 97.25 91 LEU A CA 1
ATOM 786 C C . LEU A 1 91 ? 14.814 -0.625 -22.397 1.00 97.25 91 LEU A C 1
ATOM 788 O O . LEU A 1 91 ? 15.986 -0.351 -22.643 1.00 97.25 91 LEU A O 1
ATOM 792 N N . ILE A 1 92 ? 14.086 -1.430 -23.175 1.00 96.94 92 ILE A N 1
ATOM 793 C CA . ILE A 1 92 ? 14.605 -2.057 -24.395 1.00 96.94 92 ILE A CA 1
ATOM 794 C C . ILE A 1 92 ? 15.043 -0.984 -25.397 1.00 96.94 92 ILE A C 1
ATOM 796 O O . ILE A 1 92 ? 16.176 -1.017 -25.873 1.00 96.94 92 ILE A O 1
ATOM 800 N N . SER A 1 93 ? 14.182 -0.000 -25.678 1.00 95.81 93 SER A N 1
ATOM 801 C CA . SER A 1 93 ? 14.506 1.093 -26.601 1.00 95.81 93 SER A CA 1
ATOM 802 C C . SER A 1 93 ? 15.709 1.916 -26.133 1.00 95.81 93 SER A C 1
ATOM 804 O O . SER A 1 93 ? 16.524 2.326 -26.957 1.00 95.81 93 SER A O 1
ATOM 806 N N . PHE A 1 94 ? 15.835 2.154 -24.826 1.00 95.88 94 PHE A N 1
ATOM 807 C CA . PHE A 1 94 ? 16.952 2.898 -24.248 1.00 95.88 94 PHE A CA 1
ATOM 808 C C . PHE A 1 94 ? 18.281 2.147 -24.397 1.00 95.88 94 PHE A C 1
ATOM 810 O O . PHE A 1 94 ? 19.276 2.733 -24.817 1.00 95.88 94 PHE A O 1
ATOM 817 N N . VAL A 1 95 ? 18.290 0.839 -24.120 1.00 96.94 95 VAL A N 1
ATOM 818 C CA . VAL A 1 95 ? 19.487 -0.004 -24.267 1.00 96.94 95 VAL A CA 1
ATOM 819 C C . VAL A 1 95 ? 19.901 -0.136 -25.733 1.00 96.94 95 VAL A C 1
ATOM 821 O O . VAL A 1 95 ? 21.088 -0.029 -26.026 1.00 96.94 95 VAL A O 1
ATOM 824 N N . TYR A 1 96 ? 18.953 -0.304 -26.663 1.00 95.94 96 TYR A N 1
ATOM 825 C CA . TYR A 1 96 ? 19.269 -0.297 -28.098 1.00 95.94 96 TYR A CA 1
ATOM 826 C C . TYR A 1 96 ? 19.871 1.038 -28.544 1.00 95.94 96 TYR A C 1
ATOM 828 O O . TYR A 1 96 ? 20.850 1.038 -29.284 1.00 95.94 96 TYR A O 1
ATOM 836 N N . GLY A 1 97 ? 19.332 2.160 -28.058 1.00 95.69 97 GLY A N 1
ATOM 837 C CA . GLY A 1 97 ? 19.898 3.486 -28.302 1.00 95.69 97 GLY A CA 1
ATOM 838 C C . GLY A 1 97 ? 21.336 3.621 -27.795 1.00 95.69 97 GLY A C 1
ATOM 839 O O . GLY A 1 97 ? 22.186 4.105 -28.531 1.00 95.69 97 GLY A O 1
ATOM 840 N N . LEU A 1 98 ? 21.625 3.151 -26.577 1.00 95.31 98 LEU A N 1
ATOM 841 C CA . LEU A 1 98 ? 22.974 3.186 -25.990 1.00 95.31 98 LEU A CA 1
ATOM 842 C C . LEU A 1 98 ? 23.972 2.223 -26.639 1.00 95.31 98 LEU A C 1
ATOM 844 O O . LEU A 1 98 ? 25.165 2.475 -26.577 1.00 95.31 98 LEU A O 1
ATOM 848 N N . TYR A 1 99 ? 23.514 1.095 -27.182 1.00 92.94 99 TYR A N 1
ATOM 849 C CA . TYR A 1 99 ? 24.395 0.155 -27.878 1.00 92.94 99 TYR A CA 1
ATOM 850 C C . TYR A 1 99 ? 24.749 0.640 -29.288 1.00 92.94 99 TYR A C 1
ATOM 852 O O . TYR A 1 99 ? 25.833 0.347 -29.784 1.00 92.94 99 TYR A O 1
ATOM 860 N N . ILE A 1 100 ? 23.813 1.330 -29.949 1.00 92.81 100 ILE A N 1
ATOM 861 C CA . ILE A 1 100 ? 23.977 1.785 -31.333 1.00 92.81 100 ILE A CA 1
ATOM 862 C C . ILE A 1 100 ? 24.625 3.171 -31.447 1.00 92.81 100 ILE A C 1
ATOM 864 O O . ILE A 1 100 ? 25.178 3.479 -32.502 1.00 92.81 100 ILE A O 1
ATOM 868 N N . THR A 1 101 ? 24.520 3.990 -30.394 1.00 81.75 101 THR A N 1
ATOM 869 C CA . THR A 1 101 ? 25.218 5.280 -30.244 1.00 81.75 101 THR A CA 1
ATOM 870 C C . THR A 1 101 ? 26.625 5.043 -29.723 1.00 81.75 101 THR A C 1
ATOM 872 O O . THR A 1 101 ? 27.566 5.620 -30.309 1.00 81.75 101 THR A O 1
#

Sequence (101 aa):
MYKVYKDAFILHEKSKLCKFFINLKKKSKEKFDASNVKVDPRLDLERTWNKFFKFQPLWKIRNYFGEEIAFHFAWQGYLISMMWFPALLGLISFVYGLYIT

pLDDT: mean 82.09, std 14.68, range [48.72, 97.25]

Foldseek 3Di:
DDDPDPDDDDDADDDCPPPVNVVVVVVVPDDDPPPPDPPRLVVVQVVQQPDPPDDHPLVSCCVRVNDVVSVVVVVVVVVVVVVVVVVVVVVVVVVVVVVVD

Organism: Romanomermis culicivorax (NCBI:txid13658)

Secondary structure (DSSP, 8-state):
---S-S---PPPPPPTT-HHHHHHHHHH-----GGG----HHHHHHHHHT-TTS---HHHHHHHH-HHHHHHHHHHHHHHHHHHHHHHHHHHHHHHHHHH-

Radius of gyration: 22.85 Å; chains: 1; bounding box: 48×50×66 Å